Protein AF-A0A829QPS8-F1 (afdb_monomer_lite)

Foldseek 3Di:
DPDPPPPPPQDPLCVVLVVVPDDPVRVLVVLVVDALVSLVSVLVVCCVPVVPVSSNVSSVVSSVVRVVVD

InterPro domains:
  IPR058442 Domain of unknown function DUF8129 [PF26450] (23-67)

pLDDT: mean 88.46, std 13.08, range [37.72, 96.81]

Radius of gyration: 11.87 Å; chains: 1; bounding box: 21×20×39 Å

Structure (mmCIF, N/CA/C/O backbone):
data_AF-A0A829QPS8-F1
#
_entry.id   AF-A0A829QPS8-F1
#
loop_
_atom_site.group_PDB
_atom_site.id
_atom_site.type_symbol
_atom_site.label_atom_id
_atom_site.label_alt_id
_atom_site.label_comp_id
_atom_site.label_asym_id
_atom_site.label_entity_id
_atom_site.label_seq_id
_atom_site.pdbx_PDB_ins_code
_atom_site.Cartn_x
_atom_site.Cart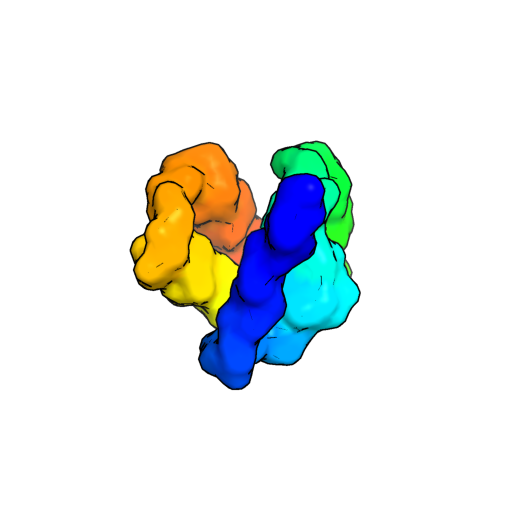n_y
_atom_site.Cartn_z
_atom_site.occupancy
_atom_site.B_iso_or_equiv
_atom_site.auth_seq_id
_atom_site.auth_comp_id
_atom_site.auth_asym_id
_atom_site.auth_atom_id
_atom_site.pdbx_PDB_model_num
ATOM 1 N N . MET A 1 1 ? 10.290 4.265 -25.397 1.00 37.72 1 MET A N 1
ATOM 2 C CA . MET A 1 1 ? 9.921 3.263 -24.377 1.00 37.72 1 MET A CA 1
ATOM 3 C C . MET A 1 1 ? 8.414 3.343 -24.240 1.00 37.72 1 MET A C 1
ATOM 5 O O . MET A 1 1 ? 7.954 4.461 -24.031 1.00 37.72 1 MET A O 1
ATOM 9 N N . PRO A 1 2 ? 7.639 2.272 -24.479 1.00 45.16 2 PRO A N 1
ATOM 10 C CA . PRO A 1 2 ? 6.203 2.347 -24.245 1.00 45.16 2 PRO A CA 1
ATOM 11 C C . PRO A 1 2 ? 6.004 2.586 -22.745 1.00 45.16 2 PRO A C 1
ATOM 13 O O . PRO A 1 2 ? 6.713 1.987 -21.935 1.00 45.16 2 PRO A O 1
ATOM 16 N N . ALA A 1 3 ? 5.116 3.514 -22.388 1.00 50.50 3 ALA A N 1
ATOM 17 C CA . ALA A 1 3 ? 4.590 3.576 -21.033 1.00 50.50 3 ALA A CA 1
ATOM 18 C C . ALA A 1 3 ? 4.033 2.182 -20.731 1.00 50.50 3 ALA A C 1
ATOM 20 O O . ALA A 1 3 ? 3.271 1.658 -21.545 1.00 50.50 3 ALA A O 1
ATOM 21 N N . GLU A 1 4 ? 4.523 1.560 -19.659 1.00 54.75 4 GLU A N 1
ATOM 22 C CA . GLU A 1 4 ? 4.050 0.267 -19.168 1.00 54.75 4 GLU A CA 1
ATOM 23 C C . GLU A 1 4 ? 2.521 0.298 -19.209 1.00 54.75 4 GLU A C 1
ATOM 25 O O . GLU A 1 4 ? 1.907 1.171 -18.596 1.00 54.75 4 GLU A O 1
ATOM 30 N N . SER A 1 5 ? 1.948 -0.532 -20.084 1.00 55.34 5 SER A N 1
ATOM 31 C CA . SER A 1 5 ? 0.538 -0.509 -20.448 1.00 55.34 5 SER A CA 1
ATOM 32 C C . SER A 1 5 ? -0.293 -0.406 -19.180 1.00 55.34 5 SER A C 1
ATOM 34 O O . SER A 1 5 ? -0.178 -1.274 -18.321 1.00 55.34 5 SER A O 1
ATOM 36 N N . ALA A 1 6 ? -1.083 0.661 -19.045 1.00 60.44 6 ALA A N 1
ATOM 37 C CA . ALA A 1 6 ? -2.041 0.770 -17.959 1.00 60.44 6 ALA A CA 1
ATOM 38 C C . ALA A 1 6 ? -2.876 -0.515 -17.963 1.00 60.44 6 ALA A C 1
ATOM 40 O O . ALA A 1 6 ? -3.577 -0.781 -18.944 1.00 60.44 6 ALA A O 1
ATOM 41 N N . ASP A 1 7 ? -2.712 -1.349 -16.934 1.00 70.25 7 ASP A N 1
ATOM 42 C CA . ASP A 1 7 ? -3.446 -2.601 -16.826 1.00 70.25 7 ASP A CA 1
ATOM 43 C C . ASP A 1 7 ? -4.938 -2.247 -16.826 1.00 70.25 7 ASP A C 1
ATOM 45 O O . ASP A 1 7 ? -5.396 -1.563 -15.911 1.00 70.25 7 ASP A O 1
ATOM 49 N N . PRO A 1 8 ? -5.727 -2.685 -17.825 1.00 72.75 8 PRO A N 1
ATOM 50 C CA . PRO A 1 8 ? -7.142 -2.318 -17.911 1.00 72.75 8 PRO A CA 1
ATOM 51 C C . PRO A 1 8 ? -7.976 -2.923 -16.771 1.00 72.75 8 PRO A C 1
ATOM 53 O O . PRO A 1 8 ? -9.131 -2.552 -16.595 1.00 72.75 8 PRO A O 1
ATOM 56 N N . ASN A 1 9 ? -7.383 -3.848 -16.009 1.00 81.19 9 ASN A N 1
ATOM 57 C CA . ASN A 1 9 ? -7.949 -4.464 -14.812 1.00 81.19 9 ASN A CA 1
ATOM 58 C C . ASN A 1 9 ? -7.307 -3.935 -13.516 1.00 81.19 9 ASN A C 1
ATOM 60 O O . ASN A 1 9 ? -7.500 -4.532 -12.457 1.00 81.19 9 ASN A O 1
ATOM 64 N N . ALA A 1 10 ? -6.494 -2.877 -13.585 1.00 86.12 10 ALA A N 1
ATOM 65 C CA . ALA A 1 10 ? -5.959 -2.249 -12.388 1.00 86.12 10 ALA A CA 1
ATOM 66 C C . ALA A 1 10 ? -7.100 -1.616 -11.573 1.00 86.12 10 ALA A C 1
ATOM 68 O O . ALA A 1 10 ? -7.961 -0.955 -12.156 1.00 86.12 10 ALA A O 1
ATOM 69 N N . PRO A 1 11 ? -7.097 -1.768 -10.236 1.00 90.12 11 PRO A N 1
ATOM 70 C CA . PRO A 1 11 ? -7.967 -0.996 -9.357 1.00 90.12 11 PRO A CA 1
ATOM 71 C C . PRO A 1 11 ? -7.831 0.511 -9.604 1.00 90.12 11 PRO A C 1
ATOM 73 O O . PRO A 1 11 ? -6.743 0.989 -9.945 1.00 90.12 11 PRO A O 1
ATOM 76 N N . ASP A 1 12 ? -8.894 1.275 -9.347 1.00 91.88 12 ASP A N 1
ATOM 77 C CA . ASP A 1 12 ? -8.882 2.734 -9.525 1.00 91.88 12 ASP A CA 1
ATOM 78 C C . ASP A 1 12 ? -7.734 3.380 -8.737 1.00 91.88 12 ASP A C 1
ATOM 80 O O . ASP A 1 12 ? -6.968 4.166 -9.291 1.00 91.88 12 ASP A O 1
ATOM 84 N N . VAL A 1 13 ? -7.501 2.935 -7.496 1.00 92.62 13 VAL A N 1
ATOM 85 C CA . VAL A 1 13 ? -6.400 3.413 -6.644 1.00 92.62 13 VAL A CA 1
ATOM 86 C C . VAL A 1 13 ? -5.011 3.228 -7.278 1.00 92.62 13 VAL A C 1
ATOM 88 O O . VAL A 1 13 ? -4.125 4.058 -7.086 1.00 92.62 13 VAL A O 1
ATOM 91 N N . VAL A 1 14 ? -4.783 2.175 -8.071 1.00 92.38 14 VAL A N 1
ATOM 92 C CA . VAL A 1 14 ? -3.497 1.959 -8.763 1.00 92.38 14 VAL A CA 1
ATOM 93 C C . VAL A 1 14 ? -3.308 3.003 -9.861 1.00 92.38 14 VAL A C 1
ATOM 95 O O . VAL A 1 14 ? -2.223 3.585 -9.986 1.00 92.38 14 VAL A O 1
ATOM 98 N N . THR A 1 15 ? -4.371 3.243 -10.629 1.00 90.69 15 THR A N 1
ATOM 99 C CA . THR A 1 15 ? -4.389 4.176 -11.759 1.00 90.69 15 THR A CA 1
ATOM 100 C C . THR A 1 15 ? -4.305 5.624 -11.281 1.00 90.69 15 THR A C 1
ATOM 102 O O . THR A 1 15 ? -3.464 6.380 -11.765 1.00 90.69 15 THR A O 1
ATOM 105 N N . GLU A 1 16 ? -5.101 6.005 -10.280 1.00 91.25 16 GLU A N 1
ATOM 106 C CA . GLU A 1 16 ? -5.123 7.359 -9.714 1.00 91.25 16 GLU A CA 1
ATOM 107 C C . GLU A 1 16 ? -3.798 7.742 -9.047 1.00 91.25 16 GLU A C 1
ATOM 109 O O . GLU A 1 16 ? -3.351 8.887 -9.143 1.00 91.25 16 GLU A O 1
ATOM 114 N N . LEU A 1 17 ? -3.127 6.788 -8.391 1.00 91.62 17 LEU A N 1
ATOM 115 C CA . LEU A 1 17 ? -1.836 7.046 -7.752 1.00 91.62 17 LEU A CA 1
ATOM 116 C C . LEU A 1 17 ? -0.667 7.077 -8.742 1.00 91.62 17 LEU A C 1
ATOM 118 O O . LEU A 1 17 ? 0.412 7.540 -8.358 1.00 91.62 17 LEU A O 1
ATOM 122 N N . GLY A 1 18 ? -0.843 6.562 -9.964 1.00 90.62 18 GLY A N 1
ATOM 123 C CA . GLY A 1 18 ? 0.273 6.268 -10.864 1.00 90.62 18 GLY A CA 1
ATOM 124 C C . GLY A 1 18 ? 1.264 5.316 -10.193 1.00 90.62 18 GLY A C 1
ATOM 125 O O . GLY A 1 18 ? 2.462 5.585 -10.150 1.00 90.62 18 GLY A O 1
ATOM 126 N N . TYR A 1 19 ? 0.754 4.245 -9.574 1.00 91.56 19 TYR A N 1
ATOM 127 C CA . TYR A 1 19 ? 1.490 3.413 -8.613 1.00 91.56 19 TYR A CA 1
ATOM 128 C C . TYR A 1 19 ? 2.861 2.923 -9.116 1.00 91.56 19 TYR A C 1
ATOM 130 O O . TYR A 1 19 ? 3.820 2.868 -8.343 1.00 91.56 19 TYR A O 1
ATOM 138 N N . HIS A 1 20 ? 2.978 2.609 -10.409 1.00 86.94 20 HIS A N 1
ATOM 139 C CA . HIS A 1 20 ? 4.223 2.136 -11.027 1.00 86.94 20 HIS A CA 1
ATOM 140 C C . HIS A 1 20 ? 5.299 3.213 -11.178 1.00 86.94 20 HIS A C 1
ATOM 142 O O . HIS A 1 20 ? 6.483 2.879 -11.175 1.00 86.94 20 HIS A O 1
ATOM 148 N N . ASP A 1 21 ? 4.907 4.484 -11.243 1.00 88.88 21 ASP A N 1
ATOM 149 C CA . ASP A 1 21 ? 5.820 5.622 -11.385 1.00 88.88 21 ASP A CA 1
ATOM 150 C C . ASP A 1 21 ? 6.312 6.155 -10.029 1.00 88.88 21 ASP A C 1
ATOM 152 O O . ASP A 1 21 ? 7.202 7.009 -9.958 1.00 88.88 21 ASP A O 1
ATOM 156 N N . LEU A 1 22 ? 5.750 5.656 -8.923 1.00 90.69 22 LEU A N 1
ATOM 157 C CA . LEU A 1 22 ? 6.103 6.100 -7.581 1.00 90.69 22 LEU A CA 1
ATOM 158 C C . LEU A 1 22 ? 7.347 5.391 -7.043 1.00 90.69 22 LEU A C 1
ATOM 160 O O . LEU A 1 22 ? 7.452 4.166 -7.004 1.00 90.69 22 LEU A O 1
ATOM 164 N N . THR A 1 23 ? 8.262 6.180 -6.481 1.00 91.75 23 THR A N 1
ATOM 165 C CA . THR A 1 23 ? 9.324 5.645 -5.620 1.00 91.75 23 THR A CA 1
ATOM 166 C C . THR A 1 23 ? 8.754 5.139 -4.292 1.00 91.75 23 THR A C 1
ATOM 168 O O . THR A 1 23 ? 7.716 5.604 -3.817 1.00 91.75 23 THR A O 1
ATOM 171 N N . LEU A 1 24 ? 9.485 4.256 -3.607 1.00 91.19 24 LEU A N 1
ATOM 172 C CA . LEU A 1 24 ? 9.064 3.695 -2.317 1.00 91.19 24 LEU A CA 1
ATOM 173 C C . LEU A 1 24 ? 8.747 4.773 -1.257 1.00 91.19 24 LEU A C 1
ATOM 175 O O . LEU A 1 24 ? 7.786 4.644 -0.496 1.00 91.19 24 LEU A O 1
ATOM 179 N N . ALA A 1 25 ? 9.529 5.857 -1.214 1.00 94.00 25 ALA A N 1
ATOM 180 C CA . ALA A 1 25 ? 9.306 6.970 -0.289 1.00 94.00 25 ALA A CA 1
ATOM 181 C C . ALA A 1 25 ? 8.033 7.762 -0.632 1.00 94.00 25 ALA A C 1
ATOM 183 O O . ALA A 1 25 ? 7.243 8.093 0.255 1.00 94.00 25 ALA A O 1
ATOM 184 N N . GLN A 1 26 ? 7.811 8.024 -1.923 1.00 95.50 26 GLN A N 1
ATOM 185 C CA . GLN A 1 26 ? 6.616 8.705 -2.422 1.00 95.50 26 GLN A CA 1
ATOM 186 C C . GLN A 1 26 ? 5.348 7.872 -2.214 1.00 95.50 26 GLN A C 1
ATOM 188 O O . GLN A 1 26 ? 4.310 8.436 -1.861 1.00 95.50 26 GLN A O 1
ATOM 193 N N . LEU A 1 27 ? 5.435 6.552 -2.400 1.00 95.00 27 LEU A N 1
ATOM 194 C CA . LEU A 1 27 ? 4.349 5.628 -2.106 1.00 95.00 27 LEU A CA 1
ATOM 195 C C . LEU A 1 27 ? 4.014 5.673 -0.615 1.00 95.00 27 LEU A C 1
ATOM 197 O O . LEU A 1 27 ? 2.875 5.948 -0.251 1.00 95.00 27 LEU A O 1
ATOM 201 N N . ARG A 1 28 ? 5.013 5.506 0.261 1.00 94.88 28 ARG A N 1
ATOM 202 C CA . ARG A 1 28 ? 4.826 5.527 1.722 1.00 94.88 28 ARG A CA 1
ATOM 203 C C . ARG A 1 28 ? 4.103 6.779 2.221 1.00 94.88 28 ARG A C 1
ATOM 205 O O . ARG A 1 28 ? 3.294 6.669 3.140 1.00 94.88 28 ARG A O 1
ATOM 212 N N . ALA A 1 29 ? 4.404 7.947 1.653 1.00 95.62 29 ALA A N 1
ATOM 213 C CA . ALA A 1 29 ? 3.724 9.191 2.005 1.00 95.62 29 ALA A CA 1
ATOM 214 C C . ALA A 1 29 ? 2.228 9.148 1.640 1.00 95.62 29 ALA A C 1
ATOM 216 O O . ALA A 1 29 ? 1.387 9.498 2.463 1.00 95.62 29 ALA A O 1
ATOM 217 N N . ARG A 1 30 ? 1.896 8.651 0.442 1.00 94.81 30 ARG A N 1
ATOM 218 C CA . ARG A 1 30 ? 0.514 8.546 -0.058 1.00 94.81 30 ARG A CA 1
ATOM 219 C C . ARG A 1 30 ? -0.312 7.500 0.680 1.00 94.81 30 ARG A C 1
ATOM 221 O O . ARG A 1 30 ? -1.459 7.773 1.006 1.00 94.81 30 ARG A O 1
ATOM 228 N N . LEU A 1 31 ? 0.285 6.360 1.042 1.00 94.75 31 LEU A N 1
ATOM 229 C CA . LEU A 1 31 ? -0.399 5.293 1.784 1.00 94.75 31 LEU A CA 1
ATOM 230 C C . LEU A 1 31 ? -1.041 5.776 3.099 1.00 94.75 31 LEU A C 1
ATOM 232 O O . LEU A 1 31 ? -1.935 5.126 3.633 1.00 94.75 31 LEU A O 1
ATOM 236 N N . GLN A 1 32 ? -0.578 6.890 3.676 1.00 93.50 32 GLN A N 1
ATOM 237 C CA . GLN A 1 32 ? -1.169 7.458 4.892 1.00 93.50 32 GLN A CA 1
ATOM 238 C C . GLN A 1 32 ? -2.570 8.035 4.671 1.00 93.50 32 GLN A C 1
ATOM 240 O O . GLN A 1 32 ? -3.346 8.062 5.623 1.00 93.50 32 GLN A O 1
ATOM 245 N N . LEU A 1 33 ? -2.884 8.443 3.442 1.00 93.25 33 LEU A N 1
ATOM 246 C CA . LEU A 1 33 ? -4.152 9.064 3.059 1.00 93.25 33 LEU A CA 1
ATOM 247 C C . LEU A 1 33 ? -5.217 8.042 2.639 1.00 93.25 33 LEU A C 1
ATOM 249 O O . LEU A 1 33 ? -6.386 8.397 2.577 1.00 93.25 33 LEU A O 1
ATOM 253 N N . LEU A 1 34 ? -4.811 6.797 2.379 1.00 95.00 34 LEU A N 1
ATOM 254 C CA . LEU A 1 34 ? -5.685 5.729 1.897 1.00 95.00 34 LEU A CA 1
ATOM 255 C C . LEU A 1 34 ? -6.426 5.024 3.038 1.00 95.00 34 LEU A C 1
ATOM 257 O O . LEU A 1 34 ? -5.909 4.885 4.158 1.00 95.00 34 LEU A O 1
ATOM 261 N N . SER A 1 35 ? -7.620 4.542 2.717 1.00 95.31 35 SER A N 1
ATOM 262 C CA . SER A 1 35 ? -8.437 3.663 3.550 1.00 95.31 35 SER A CA 1
ATOM 263 C C . SER A 1 35 ? -7.892 2.229 3.590 1.00 95.31 35 SER A C 1
ATOM 265 O O . SER A 1 35 ? -7.029 1.845 2.804 1.00 95.31 35 SER A O 1
ATOM 267 N N . VAL A 1 36 ? -8.391 1.412 4.526 1.00 96.12 36 VAL A N 1
ATOM 268 C CA . VAL A 1 36 ? -7.999 -0.008 4.626 1.00 96.12 36 VAL A CA 1
ATOM 269 C C . VAL A 1 36 ? -8.332 -0.768 3.338 1.00 96.12 36 VAL A C 1
ATOM 271 O O . VAL A 1 36 ? -7.473 -1.496 2.856 1.00 96.12 36 VAL A O 1
ATOM 274 N N . GLY A 1 37 ? -9.513 -0.542 2.751 1.00 96.19 37 GLY A N 1
ATOM 275 C CA . GLY A 1 37 ? -9.927 -1.211 1.511 1.00 96.19 37 GLY A CA 1
ATOM 276 C C . GLY A 1 37 ? -8.997 -0.896 0.338 1.00 96.19 37 GLY A C 1
ATOM 277 O O . GLY A 1 37 ? -8.472 -1.808 -0.288 1.00 96.19 37 GLY A O 1
ATOM 278 N N . GLU A 1 38 ? -8.678 0.383 0.126 1.00 96.25 38 GLU A N 1
ATOM 279 C CA . GLU A 1 38 ? -7.728 0.800 -0.918 1.00 96.25 38 GLU A CA 1
ATOM 280 C C . GLU A 1 38 ? -6.333 0.181 -0.721 1.00 96.25 38 GLU A C 1
ATOM 282 O O . GLU A 1 38 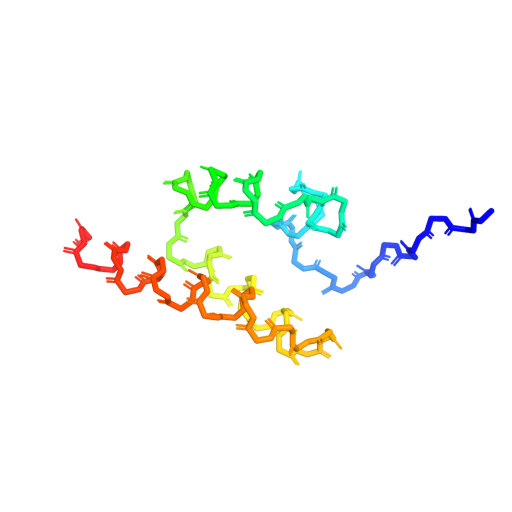? -5.643 -0.174 -1.677 1.00 96.25 38 GLU A O 1
ATOM 287 N N . LEU A 1 39 ? -5.888 0.038 0.532 1.00 96.75 39 LEU A N 1
ATOM 288 C CA . LEU A 1 39 ? -4.604 -0.589 0.841 1.00 96.75 39 LEU A CA 1
ATOM 289 C C . LEU A 1 39 ? -4.606 -2.097 0.554 1.00 96.75 39 LEU A C 1
ATOM 291 O O . LEU A 1 39 ? -3.583 -2.626 0.113 1.00 96.75 39 LEU A O 1
ATOM 295 N N . GLU A 1 40 ? -5.719 -2.782 0.811 1.00 96.56 40 GLU A N 1
ATOM 296 C CA . GLU A 1 40 ? -5.902 -4.200 0.489 1.00 96.56 40 GLU A CA 1
ATOM 297 C C . GLU A 1 40 ? -5.924 -4.429 -1.026 1.00 96.56 40 GLU A C 1
ATOM 299 O O . GLU A 1 40 ? -5.246 -5.337 -1.509 1.00 96.56 40 GLU A O 1
ATOM 304 N N . GLU A 1 41 ? -6.604 -3.565 -1.786 1.00 96.00 41 GLU A N 1
ATOM 305 C CA . GLU A 1 41 ? -6.592 -3.597 -3.253 1.00 96.00 41 GLU A CA 1
ATOM 306 C C . GLU A 1 41 ? -5.177 -3.420 -3.815 1.00 96.00 41 GLU A C 1
ATOM 308 O O . GLU A 1 41 ? -4.753 -4.179 -4.689 1.00 96.00 41 GLU A O 1
ATOM 313 N N . LEU A 1 42 ? -4.403 -2.476 -3.267 1.00 95.12 42 LEU A N 1
ATOM 314 C CA . 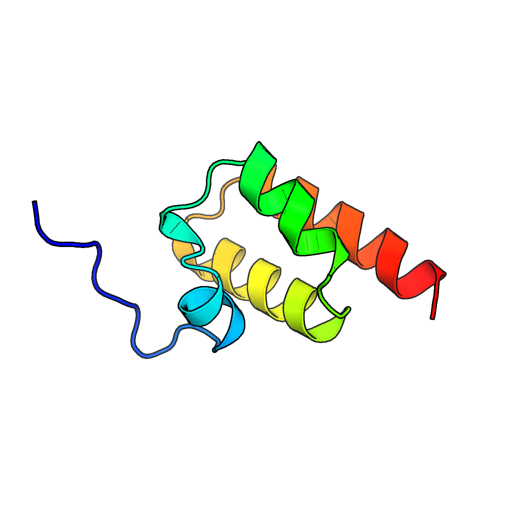LEU A 1 42 ? -3.001 -2.285 -3.646 1.00 95.12 42 LEU A CA 1
ATOM 315 C C . LEU A 1 42 ? -2.135 -3.508 -3.330 1.00 95.12 42 LEU A C 1
ATOM 317 O O . LEU A 1 42 ? -1.234 -3.834 -4.103 1.00 95.12 42 LEU A O 1
ATOM 321 N N . LEU A 1 43 ? -2.376 -4.181 -2.201 1.00 95.75 43 LEU A N 1
ATOM 322 C CA . LEU A 1 43 ? -1.629 -5.381 -1.828 1.00 95.75 43 LEU A CA 1
ATOM 323 C C . LEU A 1 43 ? -1.956 -6.555 -2.755 1.00 95.75 43 LEU A C 1
ATOM 325 O O . LEU A 1 43 ? -1.033 -7.221 -3.218 1.00 95.75 43 LEU A O 1
ATOM 329 N N . ALA A 1 44 ? -3.237 -6.775 -3.059 1.00 95.31 44 ALA A N 1
ATOM 330 C CA . ALA A 1 44 ? -3.672 -7.814 -3.987 1.00 95.31 44 ALA A CA 1
ATOM 331 C C . ALA A 1 44 ? -3.130 -7.572 -5.404 1.00 95.31 44 ALA A C 1
ATOM 333 O O . ALA A 1 44 ? -2.628 -8.495 -6.046 1.00 95.31 44 ALA A O 1
ATOM 334 N N . TYR A 1 45 ? -3.172 -6.320 -5.873 1.00 94.00 45 TYR A N 1
ATOM 335 C CA . TYR A 1 45 ? -2.601 -5.948 -7.163 1.00 94.00 45 TYR A CA 1
ATOM 336 C C . TYR A 1 45 ? -1.083 -6.177 -7.193 1.00 94.00 45 TYR A C 1
ATOM 338 O O . TYR A 1 45 ? -0.575 -6.789 -8.131 1.00 94.00 45 TYR A O 1
ATOM 346 N N . GLU A 1 46 ? -0.351 -5.754 -6.158 1.00 94.06 46 GLU A N 1
ATOM 347 C CA . GLU A 1 46 ? 1.100 -5.956 -6.089 1.00 94.06 46 GLU A CA 1
ATOM 348 C C . GLU A 1 46 ? 1.476 -7.446 -6.072 1.00 94.06 46 GLU A C 1
ATOM 350 O O . GLU A 1 46 ? 2.423 -7.828 -6.759 1.00 94.06 46 GLU A O 1
ATOM 355 N N . ASP A 1 47 ? 0.736 -8.282 -5.339 1.00 93.38 47 ASP A N 1
ATOM 356 C CA . ASP A 1 47 ? 0.946 -9.735 -5.279 1.00 93.38 47 ASP A CA 1
ATOM 357 C C . ASP A 1 47 ? 0.725 -10.418 -6.638 1.00 93.38 47 ASP A C 1
ATOM 359 O O . ASP A 1 47 ? 1.529 -11.253 -7.050 1.00 93.38 47 ASP A O 1
ATOM 363 N N . ALA A 1 48 ? -0.300 -9.994 -7.381 1.00 91.44 48 ALA A N 1
ATOM 364 C CA . ALA A 1 48 ? -0.624 -10.547 -8.694 1.00 91.44 48 ALA A CA 1
ATOM 365 C C . ALA A 1 48 ? 0.332 -10.114 -9.825 1.00 91.44 48 ALA A C 1
ATOM 367 O O . ALA A 1 48 ? 0.373 -10.777 -10.862 1.00 91.44 48 ALA A O 1
ATOM 368 N N . HIS A 1 49 ? 1.080 -9.014 -9.656 1.00 87.81 49 HIS A N 1
ATOM 369 C CA . HIS A 1 49 ? 1.898 -8.426 -10.728 1.00 87.81 49 HIS A CA 1
ATOM 370 C C . HIS A 1 49 ? 3.400 -8.616 -10.508 1.00 87.81 49 HIS A C 1
ATOM 372 O O . HIS A 1 49 ? 4.018 -9.508 -11.088 1.00 87.81 49 HIS A O 1
ATOM 378 N N . LYS A 1 50 ? 4.024 -7.728 -9.724 1.00 85.19 50 LYS A N 1
ATOM 379 C CA . LYS A 1 50 ? 5.489 -7.682 -9.566 1.00 85.19 50 LYS A CA 1
ATOM 380 C C . LY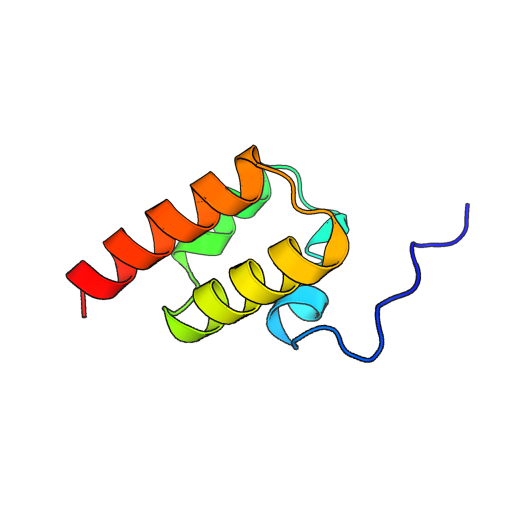S A 1 50 ? 5.968 -8.341 -8.274 1.00 85.19 50 LYS A C 1
ATOM 382 O O . LYS A 1 50 ? 7.168 -8.577 -8.148 1.00 85.19 50 LYS A O 1
ATOM 387 N N . ALA A 1 51 ? 5.060 -8.609 -7.334 1.00 90.06 51 ALA A N 1
ATOM 388 C CA . ALA A 1 51 ? 5.310 -9.246 -6.044 1.00 90.06 51 ALA A CA 1
ATOM 389 C C . ALA A 1 51 ? 6.569 -8.708 -5.336 1.00 90.06 51 ALA A C 1
ATOM 391 O O . ALA A 1 51 ? 7.413 -9.458 -4.835 1.00 90.06 51 ALA A O 1
ATOM 392 N N . ARG A 1 52 ? 6.760 -7.380 -5.325 1.00 92.25 52 ARG A N 1
ATOM 393 C CA . ARG A 1 52 ? 7.975 -6.775 -4.770 1.00 92.25 52 ARG A CA 1
ATOM 394 C C . ARG A 1 52 ? 7.893 -6.816 -3.249 1.00 92.25 52 ARG A C 1
ATOM 396 O O . ARG A 1 52 ? 7.187 -6.015 -2.634 1.00 92.25 52 ARG A O 1
ATOM 403 N N . ALA A 1 53 ? 8.700 -7.675 -2.628 1.00 94.25 53 ALA A N 1
ATOM 404 C CA . ALA A 1 53 ? 8.718 -7.865 -1.174 1.00 94.25 53 ALA A CA 1
ATOM 405 C C . ALA A 1 53 ? 8.781 -6.558 -0.340 1.00 94.25 53 ALA A C 1
ATOM 407 O O . ALA A 1 53 ? 8.047 -6.455 0.650 1.00 94.25 53 ALA A O 1
ATOM 408 N N . PRO A 1 54 ? 9.566 -5.516 -0.709 1.00 92.62 54 PRO A N 1
ATOM 409 C CA . PRO A 1 54 ? 9.557 -4.246 0.023 1.00 92.62 54 PRO A CA 1
ATOM 410 C C . PRO A 1 54 ? 8.206 -3.517 -0.017 1.00 92.62 54 PRO A C 1
ATOM 412 O O . PRO A 1 54 ? 7.820 -2.893 0.970 1.00 92.62 54 PRO A O 1
ATOM 415 N N . TYR A 1 55 ? 7.482 -3.600 -1.137 1.00 94.25 55 TYR A N 1
ATOM 416 C CA . TYR A 1 55 ? 6.186 -2.948 -1.336 1.00 94.25 55 TYR A CA 1
ATOM 417 C C . TYR A 1 55 ? 5.083 -3.703 -0.597 1.00 94.25 55 TYR A C 1
ATOM 419 O O . TYR A 1 55 ? 4.331 -3.091 0.157 1.00 94.25 55 TYR A O 1
ATOM 427 N N . GLN A 1 56 ? 5.057 -5.032 -0.716 1.00 95.44 56 GLN A N 1
ATOM 428 C CA . GLN A 1 56 ? 4.138 -5.893 0.033 1.00 95.44 56 GLN A CA 1
ATOM 429 C C . GLN A 1 56 ? 4.288 -5.687 1.546 1.00 95.44 56 GLN A C 1
ATOM 431 O O . GLN A 1 56 ? 3.309 -5.448 2.249 1.00 95.44 56 GLN A O 1
ATOM 436 N N . THR A 1 57 ? 5.530 -5.680 2.044 1.00 96.38 57 THR A N 1
ATOM 437 C CA . THR A 1 57 ? 5.818 -5.421 3.463 1.00 96.38 57 THR A CA 1
ATOM 438 C C . THR A 1 57 ? 5.339 -4.030 3.888 1.00 96.38 57 THR A C 1
ATOM 440 O O . THR A 1 57 ? 4.788 -3.868 4.978 1.00 96.38 57 THR A O 1
ATOM 443 N N . LEU A 1 58 ? 5.536 -3.004 3.054 1.00 95.62 58 LEU A N 1
ATOM 444 C CA . LEU A 1 58 ? 5.079 -1.640 3.332 1.00 95.62 58 LEU A CA 1
ATOM 445 C 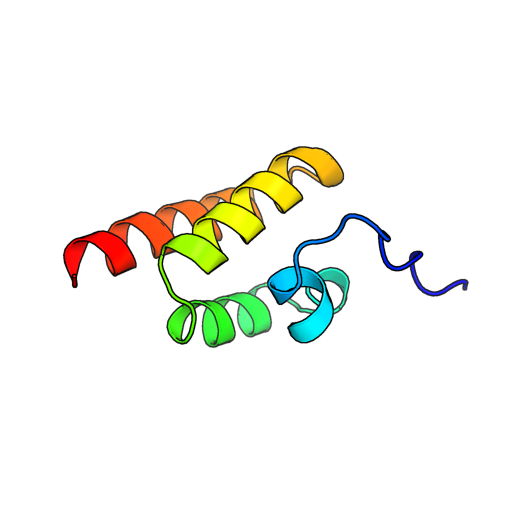C . LEU A 1 58 ? 3.545 -1.564 3.426 1.00 95.62 58 LEU A C 1
ATOM 447 O O . LEU A 1 58 ? 3.028 -0.972 4.376 1.00 95.62 58 LEU A O 1
ATOM 451 N N . LEU A 1 59 ? 2.845 -2.173 2.466 1.00 96.56 59 LEU A N 1
ATOM 452 C CA . LEU A 1 59 ? 1.384 -2.213 2.383 1.00 96.56 59 LEU A CA 1
ATOM 453 C C . LEU A 1 59 ? 0.787 -2.977 3.567 1.00 96.56 59 LEU A C 1
ATOM 455 O O . LEU A 1 59 ? -0.010 -2.406 4.308 1.00 96.56 59 LEU A O 1
ATOM 459 N N . ALA A 1 60 ? 1.261 -4.196 3.837 1.00 96.50 60 ALA A N 1
ATOM 460 C CA . ALA A 1 60 ? 0.813 -5.006 4.971 1.00 96.50 60 ALA A CA 1
ATOM 461 C C . ALA A 1 60 ? 0.974 -4.266 6.310 1.00 96.50 60 ALA A C 1
ATOM 463 O O . ALA A 1 60 ? 0.041 -4.174 7.107 1.00 96.50 60 ALA A O 1
ATOM 464 N N . ASN A 1 61 ? 2.135 -3.641 6.54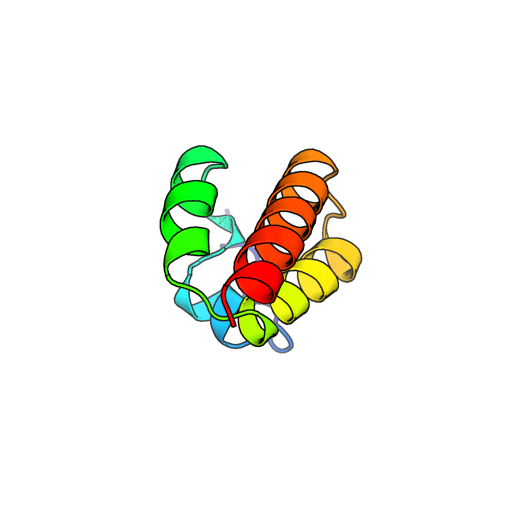0 1.00 96.62 61 ASN A N 1
ATOM 465 C CA . ASN A 1 61 ? 2.362 -2.842 7.746 1.00 96.62 61 ASN A CA 1
ATOM 466 C C . ASN A 1 61 ? 1.417 -1.639 7.852 1.00 96.62 61 ASN A C 1
ATOM 468 O O . ASN A 1 61 ? 1.028 -1.246 8.958 1.00 96.62 61 ASN A O 1
ATOM 472 N N . ARG A 1 62 ? 1.078 -1.006 6.724 1.00 96.38 62 ARG A N 1
ATOM 473 C CA . ARG A 1 62 ? 0.149 0.122 6.711 1.00 96.38 62 ARG A CA 1
ATOM 474 C C . ARG A 1 62 ? -1.280 -0.331 7.001 1.00 96.38 62 ARG A C 1
ATOM 476 O O . ARG A 1 62 ? -1.924 0.355 7.796 1.00 96.38 62 ARG A O 1
ATOM 483 N N . ILE A 1 63 ? -1.726 -1.445 6.416 1.00 96.81 63 ILE A N 1
ATOM 484 C CA . ILE A 1 63 ? -3.046 -2.058 6.639 1.00 96.81 63 ILE A CA 1
ATOM 485 C C . ILE A 1 63 ? -3.250 -2.304 8.132 1.00 96.81 63 ILE A C 1
ATOM 487 O O . ILE A 1 63 ? -4.168 -1.736 8.717 1.00 96.81 63 ILE A O 1
ATOM 491 N N . THR A 1 64 ? -2.323 -3.012 8.788 1.00 96.38 64 THR A N 1
ATOM 492 C CA . THR A 1 64 ? -2.397 -3.289 10.234 1.00 96.38 64 THR A CA 1
ATOM 493 C C . THR A 1 64 ? -2.544 -2.011 11.067 1.00 96.38 64 THR A C 1
ATOM 495 O O . THR A 1 64 ? -3.332 -1.956 12.008 1.00 96.38 64 THR A O 1
ATOM 498 N N . ARG A 1 65 ? -1.814 -0.942 10.717 1.00 95.12 65 ARG A N 1
ATOM 499 C CA . ARG A 1 65 ? -1.892 0.350 11.424 1.00 95.12 65 ARG A CA 1
ATOM 500 C C . ARG A 1 65 ? -3.173 1.129 11.132 1.00 95.12 65 ARG A C 1
ATOM 502 O O . ARG A 1 65 ? -3.620 1.877 11.994 1.00 95.12 65 ARG A O 1
ATOM 509 N N . ALA A 1 66 ? -3.704 1.032 9.915 1.00 94.25 66 ALA A N 1
ATOM 510 C CA . ALA A 1 66 ? -4.956 1.674 9.525 1.00 94.25 66 ALA A CA 1
ATOM 511 C C . ALA A 1 66 ? -6.146 0.992 10.212 1.00 94.25 66 ALA A C 1
ATOM 513 O O . ALA A 1 66 ? -6.958 1.682 10.819 1.00 94.25 66 ALA A O 1
ATOM 514 N N . ALA A 1 67 ? -6.175 -0.343 10.201 1.00 92.94 67 ALA A N 1
ATOM 515 C CA . ALA A 1 67 ? -7.200 -1.147 10.855 1.00 92.94 67 ALA A CA 1
ATOM 516 C C . ALA A 1 67 ? -7.226 -0.938 12.377 1.00 92.94 67 ALA A C 1
ATOM 518 O O . ALA A 1 67 ? -8.293 -0.901 12.965 1.00 92.94 67 ALA A O 1
ATOM 519 N N . ALA A 1 68 ? -6.070 -0.723 13.014 1.00 92.75 68 ALA A N 1
ATOM 520 C CA . ALA A 1 68 ? -5.999 -0.437 14.450 1.00 92.75 68 ALA A CA 1
ATOM 521 C C . ALA A 1 68 ? -6.496 0.969 14.854 1.00 92.75 68 ALA A C 1
ATOM 523 O O . ALA A 1 68 ? -6.564 1.266 16.046 1.00 92.75 68 ALA A O 1
ATOM 524 N N . ARG A 1 69 ? -6.755 1.866 13.890 1.00 81.81 69 ARG A N 1
ATOM 525 C CA . ARG A 1 69 ? -7.259 3.229 14.138 1.00 81.81 69 ARG A CA 1
ATOM 526 C C . ARG A 1 69 ? -8.774 3.350 13.909 1.00 81.81 69 ARG A C 1
ATOM 528 O O . ARG A 1 69 ? -9.351 4.316 14.403 1.00 81.81 69 ARG A O 1
ATOM 535 N N . GLY A 1 70 ? -9.366 2.440 13.133 1.00 67.38 70 GLY A N 1
ATOM 536 C CA . GLY A 1 70 ? -10.817 2.352 12.919 1.00 67.38 70 GLY A CA 1
ATOM 537 C C . GLY A 1 70 ? -11.504 1.627 14.063 1.00 67.38 70 GLY A C 1
ATOM 538 O O . GLY A 1 70 ? -12.673 1.974 14.324 1.00 67.38 70 GLY A O 1
#

Secondary structure (DSSP, 8-state):
-------TT--HHHHHHTGGG--HHHHHHHTTTS-HHHHHHHHHHHHHTT--HHHHHHHHHHHHHHHTT-

Organism: NCBI:txid1299323

Sequence (70 aa):
MPAESADPNAPDVVTELGYHDLTLAQLRARLQLLSVGELEELLAYEDAHKARAPYQTLLANRITRAAARG